Protein AF-A0A3M2ATP6-F1 (afdb_monomer_lite)

Structure (mmCIF, N/CA/C/O backbone):
data_AF-A0A3M2ATP6-F1
#
_entry.id   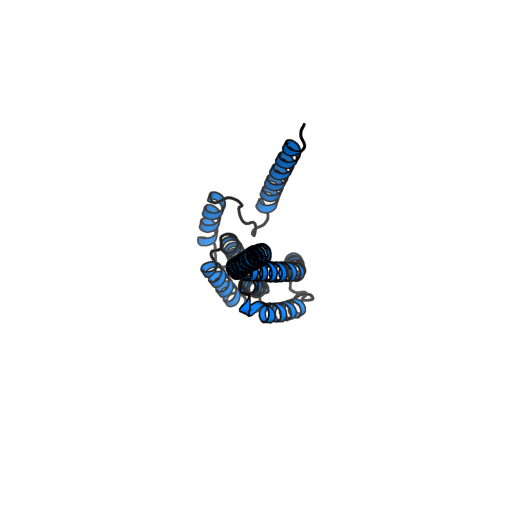AF-A0A3M2ATP6-F1
#
loop_
_atom_site.group_PDB
_atom_site.id
_atom_site.type_symbol
_atom_site.label_atom_id
_atom_site.label_alt_id
_atom_site.label_comp_id
_atom_site.label_asym_id
_atom_site.label_entity_id
_atom_site.label_seq_id
_atom_site.pdbx_PDB_ins_code
_atom_site.Cartn_x
_atom_site.Cartn_y
_atom_site.Cartn_z
_atom_site.occupancy
_atom_site.B_iso_or_equiv
_atom_site.auth_seq_id
_atom_site.auth_comp_id
_atom_site.auth_asym_id
_atom_site.auth_atom_id
_atom_site.pdbx_PDB_model_num
ATOM 1 N N . MET A 1 1 ? -4.705 42.174 0.629 1.00 55.44 1 MET A N 1
ATOM 2 C CA . MET A 1 1 ? -4.852 40.794 0.106 1.00 55.44 1 MET A CA 1
ATOM 3 C C . MET A 1 1 ? -5.174 39.850 1.264 1.00 55.44 1 MET A C 1
ATOM 5 O O . MET A 1 1 ? -4.377 39.787 2.204 1.00 55.44 1 MET A O 1
ATOM 9 N N . SER A 1 2 ? -6.348 39.205 1.253 1.00 71.56 2 SER A N 1
ATOM 10 C CA . SER A 1 2 ? -6.828 38.398 2.391 1.00 71.56 2 SER A CA 1
ATOM 11 C C . SER A 1 2 ? -5.991 37.125 2.589 1.00 71.56 2 SER A C 1
ATOM 13 O O . SER A 1 2 ? -5.293 36.680 1.674 1.00 71.56 2 SER A O 1
ATOM 15 N N . ALA A 1 3 ? -6.038 36.548 3.791 1.00 65.69 3 ALA A N 1
ATOM 16 C CA . ALA A 1 3 ? -5.338 35.303 4.115 1.00 65.69 3 ALA A CA 1
ATOM 17 C C . ALA A 1 3 ? -5.791 34.123 3.230 1.00 65.69 3 ALA A C 1
ATOM 19 O O . ALA A 1 3 ? -4.964 33.311 2.825 1.00 65.69 3 ALA A O 1
ATOM 20 N N . ALA A 1 4 ? -7.071 34.088 2.841 1.00 54.56 4 ALA A N 1
ATOM 21 C CA . ALA A 1 4 ? -7.621 33.052 1.966 1.00 54.56 4 ALA A CA 1
ATOM 22 C C . ALA A 1 4 ? -7.001 33.079 0.558 1.00 54.56 4 ALA A C 1
ATOM 24 O O . ALA A 1 4 ? -6.658 32.035 0.013 1.00 54.56 4 ALA A O 1
ATOM 25 N N . VAL A 1 5 ? -6.765 34.270 -0.005 1.00 66.31 5 VAL A N 1
ATOM 26 C CA . VAL A 1 5 ? -6.143 34.416 -1.335 1.00 66.31 5 VAL A CA 1
ATOM 27 C C . VAL A 1 5 ? -4.693 33.919 -1.331 1.00 66.31 5 VAL A C 1
ATOM 29 O O . VAL A 1 5 ? -4.248 33.297 -2.291 1.00 66.31 5 VAL A O 1
ATOM 32 N N . ARG A 1 6 ? -3.958 34.138 -0.232 1.00 56.94 6 ARG A N 1
ATOM 33 C CA . ARG A 1 6 ? -2.591 33.615 -0.075 1.00 56.94 6 ARG A CA 1
ATOM 34 C C . ARG A 1 6 ? -2.573 32.098 0.080 1.00 56.94 6 ARG A C 1
ATOM 36 O O . ARG A 1 6 ? -1.744 31.456 -0.549 1.00 56.94 6 ARG A O 1
ATOM 43 N N . ALA A 1 7 ? -3.491 31.532 0.863 1.00 60.50 7 ALA A N 1
ATOM 44 C CA . ALA A 1 7 ? -3.588 30.085 1.046 1.00 60.50 7 ALA A CA 1
ATOM 45 C C . ALA A 1 7 ? -3.901 29.358 -0.272 1.00 60.50 7 ALA A C 1
ATOM 47 O O . ALA A 1 7 ? -3.256 28.363 -0.582 1.00 60.50 7 ALA A O 1
ATOM 48 N N . VAL A 1 8 ? -4.820 29.895 -1.082 1.00 58.00 8 VAL A N 1
ATOM 49 C CA . VAL A 1 8 ? -5.149 29.340 -2.405 1.00 58.00 8 VAL A CA 1
ATOM 50 C C . VAL A 1 8 ? -3.961 29.443 -3.361 1.00 58.00 8 VAL A C 1
ATOM 52 O O . VAL A 1 8 ? -3.627 28.463 -4.014 1.00 58.00 8 VAL A O 1
ATOM 55 N N . ALA A 1 9 ? -3.272 30.586 -3.412 1.00 57.66 9 ALA A N 1
ATOM 56 C CA . ALA A 1 9 ? -2.093 30.739 -4.265 1.00 57.66 9 ALA A CA 1
ATOM 57 C C . ALA A 1 9 ? -0.951 29.791 -3.861 1.00 57.66 9 ALA A C 1
ATOM 59 O O . ALA A 1 9 ? -0.316 29.196 -4.726 1.00 57.66 9 ALA A O 1
ATOM 60 N N . VAL A 1 10 ? -0.719 29.608 -2.556 1.00 63.69 10 VAL A N 1
ATOM 61 C CA . VAL A 1 10 ? 0.271 28.653 -2.038 1.00 63.69 10 VAL A CA 1
ATOM 62 C C . VAL A 1 10 ? -0.140 27.218 -2.357 1.00 63.69 10 VAL A C 1
ATOM 64 O O . VAL A 1 10 ? 0.693 26.461 -2.835 1.00 63.69 10 VAL A O 1
ATOM 67 N N . ALA A 1 11 ? -1.409 26.845 -2.178 1.00 55.34 11 ALA A N 1
ATOM 68 C CA . ALA A 1 11 ? -1.901 25.516 -2.534 1.00 55.34 11 ALA A CA 1
ATOM 69 C C . ALA A 1 11 ? -1.756 25.233 -4.039 1.00 55.34 11 ALA A C 1
ATOM 71 O O . ALA A 1 11 ? -1.254 24.178 -4.411 1.00 55.34 11 ALA A O 1
ATOM 72 N N . SER A 1 12 ? -2.102 26.190 -4.904 1.00 48.16 12 SER A N 1
ATOM 73 C CA . SER A 1 12 ? -1.934 26.060 -6.356 1.00 48.16 12 SER A CA 1
ATOM 74 C C . SER A 1 12 ? -0.464 25.985 -6.775 1.00 48.16 12 SER A C 1
ATOM 76 O O . SER A 1 12 ? -0.123 25.211 -7.664 1.00 48.16 12 SER A O 1
ATOM 78 N N . LEU A 1 13 ? 0.423 26.744 -6.123 1.00 48.41 13 LEU A N 1
ATOM 79 C CA . LEU A 1 13 ? 1.869 26.669 -6.353 1.00 48.41 13 LEU A CA 1
ATOM 80 C C . LEU A 1 13 ? 2.470 25.353 -5.851 1.00 48.41 13 LEU A C 1
ATOM 82 O O . LEU A 1 13 ? 3.349 24.813 -6.510 1.00 48.41 13 LEU A O 1
ATOM 86 N N . LEU A 1 14 ? 1.988 24.816 -4.728 1.00 52.28 14 LEU A N 1
ATOM 87 C CA . LEU A 1 14 ? 2.391 23.505 -4.218 1.00 52.28 14 LEU A CA 1
ATOM 88 C C . LEU A 1 14 ? 1.895 22.378 -5.128 1.00 52.28 14 LEU A C 1
ATOM 90 O O . LEU A 1 14 ? 2.654 21.456 -5.398 1.00 52.28 14 LEU A O 1
ATOM 94 N N . MET A 1 15 ? 0.673 22.482 -5.657 1.00 48.72 15 MET A N 1
ATOM 95 C CA . MET A 1 15 ? 0.140 21.542 -6.648 1.00 48.72 15 MET A CA 1
ATOM 96 C C . MET A 1 15 ? 0.939 21.598 -7.954 1.00 48.72 15 MET A C 1
ATOM 98 O O . MET A 1 15 ? 1.308 20.559 -8.483 1.00 48.72 15 MET A O 1
ATOM 102 N N . PHE A 1 16 ? 1.285 22.795 -8.439 1.00 47.41 16 PHE A N 1
ATOM 103 C CA . PHE A 1 16 ? 2.112 22.973 -9.637 1.00 47.41 16 PHE A CA 1
ATOM 104 C C . PHE A 1 16 ? 3.565 22.514 -9.432 1.00 47.41 16 PHE A C 1
ATOM 106 O O . PHE A 1 16 ? 4.172 21.932 -10.328 1.00 47.41 16 PHE A O 1
ATOM 113 N N . ALA A 1 17 ? 4.140 22.756 -8.253 1.00 45.25 17 ALA A N 1
ATOM 114 C CA . ALA A 1 17 ? 5.473 22.273 -7.907 1.00 45.25 17 ALA A CA 1
ATOM 115 C C . ALA A 1 17 ? 5.493 20.745 -7.767 1.00 45.25 17 ALA A C 1
ATOM 117 O O . ALA A 1 17 ? 6.430 20.116 -8.249 1.00 45.25 17 ALA A O 1
ATOM 118 N N . ALA A 1 18 ? 4.455 20.147 -7.173 1.00 51.59 18 ALA A N 1
ATOM 119 C CA . ALA A 1 18 ? 4.284 18.698 -7.090 1.00 51.59 18 ALA A CA 1
ATOM 120 C C . ALA A 1 18 ? 4.089 18.062 -8.476 1.00 51.59 18 ALA A C 1
ATOM 122 O O . ALA A 1 18 ? 4.684 17.027 -8.750 1.00 51.59 18 ALA A O 1
ATOM 123 N N . ASP A 1 19 ? 3.341 18.713 -9.369 1.00 44.69 19 ASP A N 1
ATOM 124 C CA . ASP A 1 19 ? 3.150 18.297 -10.764 1.00 44.69 19 ASP A CA 1
ATOM 125 C C . ASP A 1 19 ? 4.468 18.340 -11.564 1.00 44.69 19 ASP A C 1
ATOM 127 O O . ASP A 1 19 ? 4.849 17.379 -12.232 1.00 44.69 19 ASP A O 1
ATOM 131 N N . ARG A 1 20 ? 5.254 19.416 -11.410 1.00 40.75 20 ARG A N 1
ATOM 132 C CA . ARG A 1 20 ? 6.570 19.567 -12.059 1.00 40.75 20 ARG A CA 1
ATOM 133 C C . ARG A 1 20 ? 7.649 18.640 -11.494 1.00 40.75 20 ARG A C 1
ATOM 135 O O . ARG A 1 20 ? 8.509 18.208 -12.256 1.00 40.75 20 ARG A O 1
ATOM 142 N N . LEU A 1 21 ? 7.625 18.354 -10.191 1.00 45.41 21 LEU A N 1
ATOM 143 C CA . LEU A 1 21 ? 8.520 17.380 -9.551 1.00 45.41 21 LEU A CA 1
ATOM 144 C C . LEU A 1 21 ? 8.114 15.938 -9.890 1.00 45.41 21 LEU A C 1
ATOM 146 O O . LEU A 1 21 ? 8.984 15.097 -10.090 1.00 45.41 21 LEU A O 1
ATOM 150 N N . GLY A 1 22 ? 6.813 15.668 -10.025 1.00 43.62 22 GLY A N 1
ATOM 151 C CA . GLY A 1 22 ? 6.279 14.368 -10.424 1.00 43.62 22 GLY A CA 1
ATOM 152 C C . GLY A 1 22 ? 6.561 14.011 -11.885 1.00 43.62 22 GLY A C 1
ATOM 153 O O . GLY A 1 22 ? 6.796 12.850 -12.191 1.00 43.62 22 GLY A O 1
ATOM 154 N N . ALA A 1 23 ? 6.651 14.995 -12.784 1.00 46.25 23 ALA A N 1
ATOM 155 C CA . ALA A 1 23 ? 6.957 14.765 -14.201 1.00 46.25 23 ALA A CA 1
ATOM 156 C C . ALA A 1 23 ? 8.331 14.103 -14.471 1.00 46.25 23 ALA A C 1
ATOM 158 O O . ALA A 1 23 ? 8.568 13.632 -15.582 1.00 46.25 23 ALA A O 1
ATOM 159 N N . GLN A 1 24 ? 9.236 14.068 -13.484 1.00 48.09 24 GLN A N 1
ATOM 160 C CA . GLN A 1 24 ? 10.532 13.374 -13.569 1.00 48.09 24 GLN A CA 1
ATOM 161 C C . GLN A 1 24 ? 10.614 12.124 -12.680 1.00 48.09 24 GLN A C 1
ATOM 163 O O . GLN A 1 24 ? 11.599 11.390 -12.760 1.00 48.09 24 GLN A O 1
ATOM 168 N N . ASP A 1 25 ? 9.598 11.867 -11.854 1.00 59.00 25 ASP A N 1
ATOM 169 C CA . ASP A 1 25 ? 9.513 10.672 -11.023 1.00 59.00 25 ASP A CA 1
ATOM 170 C C . ASP A 1 25 ? 8.701 9.597 -11.770 1.00 59.00 25 ASP A C 1
ATOM 172 O O . ASP A 1 25 ? 7.494 9.766 -11.968 1.00 59.00 25 ASP A O 1
ATOM 176 N N . PRO A 1 26 ? 9.310 8.467 -12.185 1.00 59.38 26 PRO A N 1
ATOM 177 C CA . PRO A 1 26 ? 8.585 7.387 -12.859 1.00 59.38 26 PRO A CA 1
ATOM 178 C C . PRO A 1 26 ? 7.442 6.798 -12.009 1.00 59.38 26 PRO A C 1
ATOM 180 O O . PRO A 1 26 ? 6.586 6.085 -12.546 1.00 59.38 26 PRO A O 1
ATOM 183 N N . TRP A 1 27 ? 7.417 7.097 -10.707 1.00 65.19 27 TRP A N 1
ATOM 184 C CA . TRP A 1 27 ? 6.431 6.655 -9.726 1.00 65.19 27 TRP A CA 1
ATOM 185 C C . TRP A 1 27 ? 5.389 7.717 -9.352 1.00 65.19 27 TRP A C 1
ATOM 187 O O . TRP A 1 27 ? 4.524 7.438 -8.516 1.00 65.19 27 TRP A O 1
ATOM 197 N N . ALA A 1 28 ? 5.433 8.908 -9.957 1.00 69.38 28 ALA A N 1
ATOM 198 C CA . ALA A 1 28 ? 4.427 9.930 -9.714 1.00 69.38 28 ALA A CA 1
ATOM 199 C C . ALA A 1 28 ? 3.037 9.444 -10.137 1.00 69.38 28 ALA A C 1
ATOM 201 O O . ALA A 1 28 ? 2.823 8.968 -11.256 1.00 69.38 28 ALA A O 1
ATOM 202 N N . VAL A 1 29 ? 2.078 9.589 -9.225 1.00 75.06 29 VAL A N 1
ATOM 203 C CA . VAL A 1 29 ? 0.672 9.297 -9.492 1.00 75.06 29 VAL A CA 1
ATOM 204 C C . VAL A 1 29 ? -0.024 10.606 -9.868 1.00 75.06 29 VAL A C 1
ATOM 206 O O . VAL A 1 29 ? 0.038 11.555 -9.081 1.00 75.06 29 VAL A O 1
ATOM 209 N N . PRO A 1 30 ? -0.684 10.684 -11.039 1.00 77.75 30 PRO A N 1
ATOM 210 C CA . PRO A 1 30 ? -1.460 11.859 -11.415 1.00 77.75 30 PRO A CA 1
ATOM 211 C C . PRO A 1 30 ? -2.535 12.187 -10.374 1.00 77.75 30 PRO A C 1
ATOM 213 O O . PRO A 1 30 ? -3.141 11.297 -9.782 1.00 77.75 30 PRO A O 1
ATOM 216 N N . VAL A 1 31 ? -2.790 13.478 -10.161 1.00 73.25 31 VAL A N 1
ATOM 217 C CA . VAL A 1 31 ? -3.784 13.943 -9.176 1.00 73.25 31 VAL A CA 1
ATOM 218 C C . VAL A 1 31 ? -5.209 14.004 -9.735 1.00 73.25 31 VAL A C 1
ATOM 220 O O . VAL A 1 31 ? -6.162 14.089 -8.963 1.00 73.25 31 VAL A O 1
ATOM 223 N N . ASP A 1 32 ? -5.369 13.958 -11.061 1.00 77.88 32 ASP A N 1
ATOM 224 C CA . ASP A 1 32 ? -6.664 14.024 -11.738 1.00 77.88 32 ASP A CA 1
ATOM 225 C C . ASP A 1 32 ? -7.033 12.714 -12.463 1.00 77.88 32 ASP A C 1
ATOM 227 O O . ASP A 1 32 ? -6.186 11.889 -12.812 1.00 77.88 32 ASP A O 1
ATOM 231 N N . ALA A 1 33 ? -8.338 12.514 -12.685 1.00 73.62 33 ALA A N 1
ATOM 232 C CA . ALA A 1 33 ? -8.874 11.279 -13.256 1.00 73.62 33 ALA A CA 1
ATOM 233 C C . ALA A 1 33 ? -8.442 11.034 -14.713 1.00 73.62 33 ALA A C 1
ATOM 235 O O . ALA A 1 33 ? -8.272 9.881 -15.111 1.00 73.62 33 ALA A O 1
ATOM 236 N N . ALA A 1 34 ? -8.262 12.092 -15.511 1.00 78.75 34 ALA A N 1
ATOM 237 C CA . ALA A 1 34 ? -7.863 11.965 -16.910 1.00 78.75 34 ALA A CA 1
ATOM 238 C C . ALA A 1 34 ? -6.394 11.525 -17.017 1.00 78.75 34 ALA A C 1
ATOM 240 O O . ALA A 1 34 ? -6.080 10.599 -17.764 1.00 78.75 34 ALA A O 1
ATOM 241 N N . GLY A 1 35 ? -5.523 12.123 -16.205 1.00 81.12 35 GLY A N 1
ATOM 242 C CA . GLY A 1 35 ? -4.128 11.747 -16.034 1.00 81.12 35 GLY A CA 1
ATOM 243 C C . GLY A 1 35 ? -3.987 10.320 -15.519 1.00 81.12 35 GLY A C 1
ATOM 244 O O . GLY A 1 35 ? -3.206 9.553 -16.076 1.00 81.12 35 GLY A O 1
ATOM 245 N N . CYS A 1 36 ? -4.789 9.911 -14.530 1.00 81.88 36 CYS A N 1
ATOM 246 C CA . CYS A 1 36 ? -4.800 8.526 -14.049 1.00 81.88 36 CYS A CA 1
ATOM 247 C C . CYS A 1 36 ? -5.163 7.526 -15.156 1.00 81.88 36 CYS A C 1
ATOM 249 O O . CYS A 1 36 ? -4.495 6.503 -15.299 1.00 81.88 36 CYS A O 1
ATOM 251 N N . LEU A 1 37 ? -6.187 7.818 -15.966 1.00 85.25 37 LEU A N 1
ATOM 252 C CA . LEU A 1 37 ? -6.592 6.957 -17.083 1.00 85.25 37 LEU A CA 1
ATOM 253 C C . LEU A 1 37 ? -5.525 6.886 -18.181 1.00 85.25 37 LEU A C 1
ATOM 255 O O . LEU A 1 37 ? -5.230 5.793 -18.670 1.00 85.25 37 LEU A O 1
ATOM 259 N N . ALA A 1 38 ? -4.928 8.024 -18.545 1.00 86.69 38 ALA A N 1
ATOM 260 C CA . ALA A 1 38 ? -3.840 8.079 -19.516 1.00 86.69 38 ALA A CA 1
ATOM 261 C C . ALA A 1 38 ? -2.630 7.271 -19.029 1.00 86.69 38 ALA A C 1
ATOM 263 O O . ALA A 1 38 ? -2.149 6.383 -19.734 1.00 86.69 38 ALA A O 1
ATOM 264 N N . ARG A 1 39 ? -2.214 7.485 -17.775 1.00 86.81 39 ARG A N 1
ATOM 265 C CA . ARG A 1 39 ? -1.090 6.772 -17.166 1.00 86.81 39 ARG A CA 1
ATOM 266 C C . ARG A 1 39 ? -1.349 5.273 -17.044 1.00 86.81 39 ARG A C 1
ATOM 268 O O . ARG A 1 39 ? -0.454 4.470 -17.292 1.00 86.81 39 ARG A O 1
ATOM 275 N N . HIS A 1 40 ? -2.575 4.879 -16.707 1.00 89.69 40 HIS A N 1
ATOM 276 C CA . HIS A 1 40 ? -2.970 3.473 -16.687 1.00 89.69 40 HIS A CA 1
ATOM 277 C C . HIS A 1 40 ? -2.866 2.838 -18.083 1.00 89.69 40 HIS A C 1
ATOM 279 O O . HIS A 1 40 ? -2.356 1.726 -18.215 1.00 89.69 40 HIS A O 1
ATOM 285 N N . ALA A 1 41 ? -3.313 3.535 -19.135 1.00 90.00 41 ALA A N 1
ATOM 286 C CA . ALA A 1 41 ? -3.209 3.044 -20.508 1.00 90.00 41 ALA A CA 1
ATOM 287 C C . ALA A 1 41 ? -1.746 2.879 -20.960 1.00 90.00 41 ALA A C 1
ATOM 289 O O . ALA A 1 41 ? -1.407 1.844 -21.535 1.00 90.00 41 ALA A O 1
ATOM 290 N N . GLU A 1 42 ? -0.880 3.846 -20.643 1.00 90.38 42 GLU A N 1
ATOM 291 C CA . GLU A 1 42 ? 0.565 3.763 -20.894 1.00 90.38 42 GLU A CA 1
ATOM 292 C C . GLU A 1 42 ? 1.190 2.546 -20.205 1.00 90.38 42 GLU A C 1
ATOM 294 O O . GLU A 1 42 ? 1.835 1.717 -20.847 1.00 90.38 42 GLU A O 1
ATOM 299 N N . LEU A 1 43 ? 0.962 2.404 -18.897 1.00 89.62 43 LEU A N 1
ATOM 300 C CA . LEU A 1 43 ? 1.554 1.339 -18.090 1.00 89.62 43 LEU A CA 1
ATOM 301 C C . LEU A 1 43 ? 1.029 -0.053 -18.451 1.00 89.62 43 LEU A C 1
ATOM 303 O O . LEU A 1 43 ? 1.734 -1.042 -18.264 1.00 89.62 43 LEU A O 1
ATOM 307 N N . ARG A 1 44 ? -0.195 -0.150 -18.977 1.00 88.69 44 ARG A N 1
ATOM 308 C CA . ARG A 1 44 ? -0.752 -1.411 -19.477 1.00 88.69 44 ARG A CA 1
ATOM 309 C C . ARG A 1 44 ? -0.067 -1.884 -20.761 1.00 88.69 44 ARG A C 1
ATOM 311 O O . ARG A 1 44 ? 0.001 -3.087 -20.992 1.00 88.69 44 ARG A O 1
ATOM 318 N N . ALA A 1 45 ? 0.393 -0.957 -21.599 1.00 89.19 45 ALA A N 1
ATOM 319 C CA . ALA A 1 45 ? 1.136 -1.271 -22.818 1.00 89.19 45 ALA A CA 1
ATOM 320 C C . ALA A 1 45 ? 2.641 -1.470 -22.564 1.00 89.19 45 ALA A C 1
ATOM 322 O O . ALA A 1 45 ? 3.340 -2.017 -23.418 1.00 89.19 45 ALA A O 1
ATOM 323 N N . ALA A 1 46 ? 3.140 -1.018 -21.411 1.00 89.19 46 ALA A N 1
ATOM 324 C CA . ALA A 1 46 ? 4.541 -1.118 -21.040 1.00 89.19 46 ALA A CA 1
ATOM 325 C C . ALA A 1 46 ? 4.955 -2.564 -20.677 1.00 89.19 46 ALA A C 1
ATOM 327 O O . ALA A 1 46 ? 4.123 -3.356 -20.223 1.00 89.19 46 ALA A O 1
ATOM 328 N N . PRO A 1 47 ? 6.242 -2.925 -20.842 1.00 91.56 47 PRO A N 1
ATOM 329 C CA . PRO A 1 47 ? 6.772 -4.214 -20.398 1.00 91.56 47 PRO A CA 1
ATOM 330 C C . PRO A 1 47 ? 6.589 -4.443 -18.893 1.00 91.56 47 PRO A C 1
ATOM 332 O O . PRO A 1 47 ? 6.703 -3.510 -18.097 1.00 91.56 47 PRO A O 1
ATOM 335 N N . GLU A 1 48 ? 6.387 -5.698 -18.486 1.00 91.50 48 GLU A N 1
ATOM 336 C CA . GLU A 1 48 ? 6.289 -6.090 -17.071 1.00 91.50 48 GLU A CA 1
ATOM 337 C C . GLU A 1 48 ? 7.671 -6.211 -16.401 1.00 91.50 48 GLU A C 1
ATOM 339 O O . GLU A 1 48 ? 8.062 -7.278 -15.935 1.00 91.50 48 GLU A O 1
ATOM 344 N N . ASP A 1 49 ? 8.421 -5.109 -16.362 1.00 92.06 49 ASP A N 1
ATOM 345 C CA . 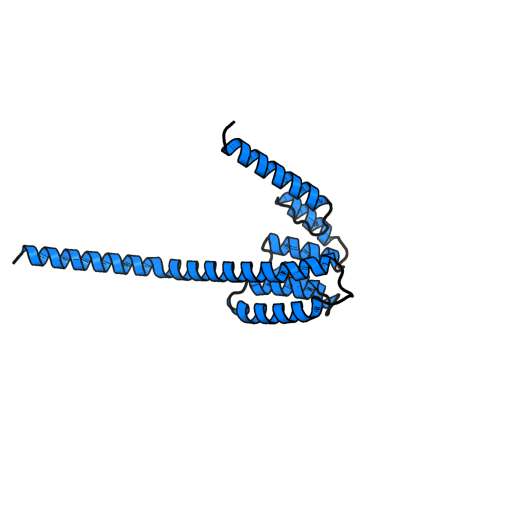ASP A 1 49 ? 9.625 -4.975 -15.536 1.00 92.06 49 ASP A CA 1
ATOM 346 C C . ASP A 1 49 ? 9.301 -4.426 -14.132 1.00 92.06 49 ASP A C 1
ATOM 348 O O . ASP A 1 49 ? 8.184 -3.975 -13.855 1.00 92.06 49 ASP A O 1
ATOM 352 N N . GLU A 1 50 ? 10.278 -4.472 -13.221 1.00 88.31 50 GLU A N 1
ATOM 353 C CA . GLU A 1 50 ? 10.086 -4.049 -11.828 1.00 88.31 50 GLU A CA 1
ATOM 354 C C . GLU A 1 50 ? 9.612 -2.593 -11.699 1.00 88.31 50 GLU A C 1
ATOM 356 O O . GLU A 1 50 ? 8.782 -2.292 -10.838 1.00 88.31 50 GLU A O 1
ATOM 361 N N . ASN A 1 51 ? 10.079 -1.694 -12.570 1.00 87.25 51 ASN A N 1
ATOM 362 C CA . ASN A 1 51 ? 9.744 -0.273 -12.502 1.00 87.25 51 ASN A CA 1
ATOM 363 C C . ASN A 1 51 ? 8.308 -0.012 -12.953 1.00 87.25 51 ASN A C 1
ATOM 365 O O . ASN A 1 51 ? 7.565 0.698 -12.270 1.00 87.25 51 ASN A O 1
ATOM 369 N N . ASN A 1 52 ? 7.894 -0.607 -14.070 1.00 91.25 52 ASN A N 1
ATOM 370 C CA . ASN A 1 52 ? 6.537 -0.446 -14.585 1.00 91.25 52 ASN A CA 1
ATOM 371 C C . ASN A 1 52 ? 5.515 -1.122 -13.670 1.00 91.25 52 ASN A C 1
ATOM 373 O O . ASN A 1 52 ? 4.453 -0.556 -13.411 1.00 91.25 52 ASN A O 1
ATOM 377 N N . LEU A 1 53 ? 5.842 -2.293 -13.114 1.00 92.88 53 LEU A N 1
ATOM 378 C CA . LEU A 1 53 ? 4.993 -2.950 -12.120 1.00 92.88 53 LEU A CA 1
ATOM 379 C C . LEU A 1 53 ? 4.892 -2.133 -10.823 1.00 92.88 53 LEU A C 1
ATOM 381 O O . LEU A 1 53 ? 3.812 -2.051 -10.236 1.00 92.88 53 LEU A O 1
ATOM 385 N N . ALA A 1 54 ? 5.974 -1.479 -10.390 1.00 90.00 54 ALA A N 1
ATOM 386 C CA . ALA A 1 54 ? 5.937 -0.569 -9.250 1.00 90.00 54 ALA A CA 1
ATOM 387 C C . ALA A 1 54 ? 5.057 0.662 -9.508 1.00 90.00 54 ALA A C 1
ATOM 389 O O . ALA A 1 54 ? 4.245 1.024 -8.655 1.00 90.00 54 ALA A O 1
ATOM 390 N N . ALA A 1 55 ? 5.169 1.275 -10.687 1.00 88.44 55 ALA A N 1
ATOM 391 C CA . ALA A 1 55 ? 4.327 2.401 -11.081 1.00 88.44 55 ALA A CA 1
ATOM 392 C C . ALA A 1 55 ? 2.841 2.002 -11.175 1.00 88.44 55 ALA A C 1
ATOM 394 O O . ALA A 1 55 ? 1.979 2.724 -10.670 1.00 88.44 55 ALA A O 1
ATOM 395 N N . ARG A 1 56 ? 2.536 0.822 -11.741 1.00 92.81 56 ARG A N 1
ATOM 396 C CA . ARG A 1 56 ? 1.175 0.252 -11.778 1.00 92.81 56 ARG A CA 1
ATOM 397 C C . ARG A 1 56 ? 0.612 0.052 -10.381 1.00 92.81 56 ARG A C 1
ATOM 399 O O . ARG A 1 56 ? -0.496 0.509 -10.108 1.00 92.81 56 ARG A O 1
ATOM 406 N N . PHE A 1 57 ? 1.401 -0.547 -9.488 1.00 92.88 57 PHE A N 1
ATOM 407 C CA . PHE A 1 57 ? 1.002 -0.738 -8.099 1.00 92.88 57 PHE A CA 1
ATOM 408 C C . PHE A 1 57 ? 0.622 0.591 -7.439 1.00 92.88 57 PHE A C 1
ATOM 410 O O . PHE A 1 57 ? -0.434 0.679 -6.818 1.00 92.88 57 PHE A O 1
ATOM 417 N N . LEU A 1 58 ? 1.464 1.623 -7.563 1.00 88.44 58 LEU A N 1
ATOM 418 C CA . LEU A 1 58 ? 1.217 2.919 -6.928 1.00 88.44 58 LEU A CA 1
ATOM 419 C C . LEU A 1 58 ? -0.046 3.590 -7.473 1.00 88.44 58 LEU A C 1
ATOM 421 O O . LEU A 1 58 ? -0.829 4.120 -6.686 1.00 88.44 58 LEU A O 1
ATOM 425 N N . LEU A 1 59 ? -0.276 3.503 -8.786 1.00 87.94 59 LEU A N 1
ATOM 426 C CA . LEU A 1 59 ? -1.490 4.004 -9.423 1.00 87.94 59 LEU A CA 1
ATOM 427 C C . LEU A 1 59 ? -2.739 3.263 -8.920 1.00 87.94 59 LEU A C 1
ATOM 429 O O . LEU A 1 59 ? -3.680 3.896 -8.445 1.00 87.94 59 LEU A O 1
ATOM 433 N N . HIS A 1 60 ? -2.742 1.927 -8.948 1.00 90.81 60 HIS A N 1
ATOM 434 C CA . HIS A 1 60 ? -3.874 1.128 -8.468 1.00 90.81 60 HIS A CA 1
ATOM 435 C C . HIS A 1 60 ? -4.141 1.331 -6.975 1.00 90.81 60 HIS A C 1
ATOM 437 O O . HIS A 1 60 ? -5.294 1.453 -6.565 1.00 90.81 60 HIS A O 1
ATOM 443 N N . PHE A 1 61 ? -3.087 1.415 -6.161 1.00 86.62 61 PHE A N 1
ATOM 444 C CA . PHE A 1 61 ? -3.200 1.673 -4.730 1.00 86.62 61 PHE A CA 1
ATOM 445 C C . PHE A 1 61 ? -3.827 3.046 -4.458 1.00 86.62 61 PHE A C 1
ATOM 447 O O . PHE A 1 61 ? -4.772 3.135 -3.676 1.00 86.62 61 PHE A O 1
ATOM 454 N N . ALA A 1 62 ? -3.362 4.098 -5.138 1.00 82.06 62 ALA A N 1
ATOM 455 C CA . ALA A 1 62 ? -3.906 5.447 -4.993 1.00 82.06 62 ALA A CA 1
ATOM 456 C C . ALA A 1 62 ? -5.369 5.553 -5.456 1.00 82.06 62 ALA A C 1
ATOM 458 O O . ALA A 1 62 ? -6.160 6.266 -4.841 1.00 82.06 62 ALA A O 1
ATOM 459 N N . CYS A 1 63 ? -5.754 4.810 -6.496 1.00 81.00 63 CYS A N 1
ATOM 460 C CA . CYS A 1 63 ? -7.135 4.752 -6.976 1.00 81.00 63 CYS A CA 1
ATOM 461 C C . CYS A 1 63 ? -8.043 3.807 -6.163 1.00 81.00 63 CYS A C 1
ATOM 463 O O . CYS A 1 63 ? -9.225 3.687 -6.479 1.00 81.00 63 CYS A O 1
ATOM 465 N N . GLY A 1 64 ? -7.522 3.108 -5.147 1.00 82.12 64 GLY A N 1
ATOM 466 C CA . GLY A 1 64 ? -8.289 2.135 -4.360 1.00 82.12 64 GLY A CA 1
ATOM 467 C C . GLY A 1 64 ? -8.613 0.824 -5.095 1.00 82.12 64 GLY A C 1
ATOM 468 O O . GLY A 1 64 ? -9.415 0.028 -4.605 1.00 82.12 64 GLY A O 1
ATOM 469 N N . ALA A 1 65 ? -7.977 0.561 -6.239 1.00 87.50 65 ALA A N 1
ATOM 470 C CA . ALA A 1 65 ? -8.084 -0.679 -7.011 1.00 87.50 65 ALA A CA 1
ATOM 471 C C . ALA A 1 65 ? -7.241 -1.795 -6.355 1.00 87.50 65 ALA A C 1
ATOM 473 O O . ALA A 1 65 ? -6.173 -2.193 -6.826 1.00 87.50 65 ALA A O 1
ATOM 474 N N . LEU A 1 66 ? -7.675 -2.252 -5.173 1.00 91.88 66 LEU A N 1
ATOM 475 C CA . LEU A 1 66 ? -6.862 -3.111 -4.301 1.00 91.88 66 LEU A CA 1
ATOM 476 C C . LEU A 1 66 ? -6.636 -4.526 -4.855 1.00 91.88 66 LEU A C 1
ATOM 478 O O . LEU A 1 66 ? -5.653 -5.169 -4.481 1.00 91.88 66 LEU A O 1
ATOM 482 N N . ALA A 1 67 ? -7.529 -5.041 -5.704 1.00 94.12 67 ALA A N 1
ATOM 483 C CA . ALA A 1 67 ? -7.367 -6.364 -6.308 1.00 94.12 67 ALA A CA 1
ATOM 484 C C . ALA A 1 67 ? -6.243 -6.349 -7.355 1.00 94.12 67 ALA A C 1
ATOM 486 O O . ALA A 1 67 ? -5.374 -7.222 -7.364 1.00 94.12 67 ALA A O 1
ATOM 487 N N . GLU A 1 68 ? -6.217 -5.303 -8.171 1.00 94.69 68 GLU A N 1
ATOM 488 C CA . GLU A 1 68 ? -5.208 -5.020 -9.180 1.00 94.69 68 GLU A CA 1
ATOM 489 C C . GLU A 1 68 ? -3.859 -4.741 -8.515 1.00 94.69 68 GLU A C 1
ATOM 491 O O . GLU A 1 68 ? -2.865 -5.381 -8.856 1.00 94.69 68 GLU A O 1
ATOM 496 N N . ALA A 1 69 ? -3.836 -3.912 -7.465 1.00 94.31 69 ALA A N 1
ATOM 497 C CA . ALA A 1 69 ? -2.628 -3.665 -6.681 1.00 94.31 69 ALA A CA 1
ATOM 498 C C . ALA A 1 69 ? -2.055 -4.963 -6.072 1.00 94.31 69 ALA A C 1
ATOM 500 O O . ALA A 1 69 ? -0.842 -5.175 -6.071 1.00 94.31 69 ALA A O 1
ATOM 501 N N . ARG A 1 70 ? -2.908 -5.882 -5.587 1.00 96.56 70 ARG A N 1
ATOM 502 C CA . ARG A 1 70 ? -2.468 -7.215 -5.122 1.00 96.56 70 ARG A CA 1
ATOM 503 C C . ARG A 1 70 ? -1.876 -8.050 -6.259 1.00 96.56 70 ARG A C 1
ATOM 505 O O . ARG A 1 70 ? -0.883 -8.744 -6.038 1.00 96.56 70 ARG A O 1
ATOM 512 N N . SER A 1 71 ? -2.467 -7.987 -7.451 1.00 96.88 71 SER A N 1
ATOM 513 C CA . SER A 1 71 ? -1.949 -8.671 -8.639 1.00 96.88 71 SER A CA 1
ATOM 514 C C . SER A 1 71 ? -0.570 -8.143 -9.042 1.00 96.88 71 SER A C 1
ATOM 516 O O . SER A 1 71 ? 0.327 -8.942 -9.313 1.00 96.88 71 SER A O 1
ATOM 518 N N . ASP A 1 72 ? -0.359 -6.825 -9.001 1.00 96.38 72 ASP A N 1
ATOM 519 C CA . ASP A 1 72 ? 0.941 -6.215 -9.307 1.00 96.38 72 ASP A CA 1
ATOM 520 C C . ASP A 1 72 ? 2.015 -6.631 -8.288 1.00 96.38 72 ASP A C 1
ATOM 522 O O . ASP A 1 72 ? 3.130 -6.984 -8.670 1.00 96.38 72 ASP A O 1
ATOM 526 N N . VAL A 1 73 ? 1.680 -6.697 -6.992 1.00 96.56 73 VAL A N 1
ATOM 527 C CA . VAL A 1 73 ? 2.598 -7.230 -5.965 1.00 96.56 73 VAL A CA 1
ATOM 528 C C . VAL A 1 73 ? 2.946 -8.695 -6.225 1.00 96.56 73 VAL A C 1
ATOM 530 O O . VAL A 1 73 ? 4.101 -9.092 -6.058 1.00 96.56 73 VAL A O 1
ATOM 533 N N . ALA A 1 74 ? 1.979 -9.511 -6.646 1.00 97.00 74 ALA A N 1
ATOM 534 C CA . ALA A 1 74 ? 2.243 -10.901 -7.005 1.00 97.00 74 ALA A CA 1
ATOM 535 C C . ALA A 1 74 ? 3.159 -11.010 -8.236 1.00 97.00 74 ALA A C 1
ATOM 537 O O . ALA A 1 74 ? 4.040 -11.867 -8.252 1.00 97.00 74 ALA A O 1
ATOM 538 N N . ALA A 1 75 ? 2.989 -10.141 -9.237 1.00 96.69 75 ALA A N 1
ATOM 539 C CA . ALA A 1 75 ? 3.872 -10.074 -10.399 1.00 96.69 75 ALA A CA 1
ATOM 540 C C . ALA A 1 75 ? 5.299 -9.664 -10.004 1.00 96.69 75 ALA A C 1
ATOM 542 O O . ALA A 1 75 ? 6.243 -10.368 -10.356 1.00 96.69 75 ALA A O 1
ATOM 543 N N . LEU A 1 76 ? 5.450 -8.625 -9.175 1.00 95.25 76 LEU A N 1
ATOM 544 C CA . LEU A 1 76 ? 6.747 -8.204 -8.632 1.00 95.25 76 LEU A CA 1
ATOM 545 C C . LEU A 1 76 ? 7.450 -9.337 -7.879 1.00 95.25 76 LEU A C 1
ATOM 547 O O . LEU A 1 76 ? 8.629 -9.583 -8.103 1.00 95.25 76 LEU A O 1
ATOM 551 N N . ARG A 1 77 ? 6.728 -10.076 -7.028 1.00 94.62 77 ARG A N 1
ATOM 552 C CA . ARG A 1 77 ? 7.297 -11.214 -6.285 1.00 94.62 77 ARG A CA 1
ATOM 553 C C . ARG A 1 77 ? 7.645 -12.413 -7.168 1.00 94.62 77 ARG A C 1
ATOM 555 O O . ARG A 1 77 ? 8.463 -13.227 -6.760 1.00 94.62 77 ARG A O 1
ATOM 562 N N . ARG A 1 78 ? 7.030 -12.560 -8.345 1.00 96.25 78 ARG A N 1
ATOM 563 C CA . ARG A 1 78 ? 7.446 -13.576 -9.327 1.00 96.25 78 ARG A CA 1
ATOM 564 C C . ARG A 1 78 ? 8.703 -13.147 -10.074 1.00 96.25 78 ARG A C 1
ATOM 566 O O . ARG A 1 78 ? 9.562 -13.987 -10.311 1.00 96.25 78 ARG A O 1
ATOM 573 N N . LEU A 1 79 ? 8.790 -11.866 -10.432 1.00 95.00 79 LEU A N 1
ATOM 574 C CA . LEU A 1 79 ? 9.917 -11.300 -11.170 1.00 95.00 79 LEU A CA 1
ATOM 575 C C . LEU A 1 79 ? 11.186 -11.236 -10.307 1.00 95.00 79 LEU A C 1
ATOM 577 O O . LEU A 1 79 ? 12.241 -11.694 -10.732 1.00 95.00 79 LEU A O 1
ATOM 581 N N . ALA A 1 80 ? 11.057 -10.740 -9.076 1.00 90.38 80 ALA A N 1
ATOM 582 C CA . ALA A 1 80 ? 12.133 -10.632 -8.098 1.00 90.38 80 ALA A CA 1
ATOM 583 C C . ALA A 1 80 ? 11.644 -11.115 -6.716 1.00 90.38 80 ALA A C 1
ATOM 585 O O . ALA A 1 80 ? 11.208 -10.309 -5.888 1.00 90.38 80 ALA A O 1
ATOM 586 N N . PRO A 1 81 ? 11.707 -12.432 -6.428 1.00 89.50 81 PRO A N 1
ATOM 587 C CA . PRO A 1 81 ? 11.206 -13.006 -5.170 1.00 89.50 81 PRO A CA 1
ATOM 588 C C . PRO A 1 81 ? 11.837 -12.408 -3.909 1.00 89.50 81 PRO A C 1
ATOM 590 O O . PRO A 1 81 ? 11.168 -12.202 -2.893 1.00 89.50 81 PRO A O 1
ATOM 593 N N . GLU A 1 82 ? 13.123 -12.080 -4.001 1.00 84.31 82 GLU A N 1
ATOM 594 C CA . GLU A 1 82 ? 13.900 -11.468 -2.923 1.00 84.31 82 GLU A CA 1
ATOM 595 C C . GLU A 1 82 ? 14.007 -9.939 -3.069 1.00 84.31 82 GLU A C 1
ATOM 597 O O . GLU A 1 82 ? 14.719 -9.300 -2.300 1.00 84.31 82 GLU A O 1
ATOM 602 N N . GLY A 1 83 ? 13.304 -9.347 -4.041 1.00 85.19 83 GLY A N 1
ATOM 603 C CA . GLY A 1 83 ? 13.358 -7.919 -4.340 1.00 85.19 83 GLY A CA 1
ATOM 604 C C . GLY A 1 83 ? 12.594 -7.067 -3.315 1.00 85.19 83 GLY A C 1
ATOM 605 O O . GLY A 1 83 ? 11.496 -7.441 -2.880 1.00 85.19 83 GLY A O 1
ATOM 606 N N . PRO A 1 84 ? 13.111 -5.886 -2.933 1.00 84.88 84 PRO A N 1
ATOM 607 C CA . PRO A 1 84 ? 12.523 -5.077 -1.869 1.00 84.88 84 PRO A CA 1
ATOM 608 C C . PRO A 1 84 ? 11.148 -4.491 -2.233 1.00 84.88 84 PRO A C 1
ATOM 610 O O . PRO A 1 84 ? 10.314 -4.283 -1.346 1.00 84.88 84 PRO A O 1
ATOM 613 N N . LEU A 1 85 ? 10.868 -4.255 -3.520 1.00 87.44 85 LEU A N 1
ATOM 614 C CA . LEU A 1 85 ? 9.619 -3.640 -3.986 1.00 87.44 85 LEU A CA 1
ATOM 615 C C . LEU A 1 85 ? 8.387 -4.505 -3.691 1.00 87.44 85 LEU A C 1
ATOM 617 O O . LEU A 1 85 ? 7.437 -4.031 -3.062 1.00 87.44 85 LEU A O 1
ATOM 621 N N . GLY A 1 86 ? 8.414 -5.786 -4.069 1.00 90.62 86 GLY A N 1
ATOM 622 C CA . GLY A 1 86 ? 7.302 -6.714 -3.829 1.00 90.62 86 GLY A CA 1
ATOM 623 C C . GLY A 1 86 ? 7.038 -6.975 -2.340 1.00 90.62 86 GLY A C 1
ATOM 624 O O . GLY A 1 86 ? 5.901 -7.229 -1.926 1.00 90.62 86 GLY A O 1
ATOM 625 N N . TRP A 1 87 ? 8.071 -6.883 -1.500 1.00 89.38 87 TRP A N 1
ATOM 626 C CA . TRP A 1 87 ? 7.919 -6.937 -0.046 1.00 89.38 87 TRP A CA 1
ATOM 627 C C . TRP A 1 87 ? 7.273 -5.664 0.497 1.00 89.38 87 TRP A C 1
ATOM 629 O O . TRP A 1 87 ? 6.235 -5.738 1.157 1.00 89.38 87 TRP A O 1
ATOM 639 N N . ARG A 1 88 ? 7.833 -4.497 0.161 1.00 88.44 88 ARG A N 1
ATOM 640 C CA . ARG A 1 88 ? 7.359 -3.186 0.619 1.00 88.44 88 ARG A CA 1
ATOM 641 C C . ARG A 1 88 ? 5.901 -2.927 0.249 1.00 88.44 88 ARG A C 1
ATOM 643 O O . ARG A 1 88 ? 5.116 -2.498 1.089 1.00 88.44 88 ARG A O 1
ATOM 650 N N . PHE A 1 89 ? 5.522 -3.191 -0.995 1.00 91.06 89 PHE A N 1
ATOM 651 C CA . PHE A 1 89 ? 4.154 -2.970 -1.463 1.00 91.06 89 PHE A CA 1
ATOM 652 C C . PHE A 1 89 ? 3.161 -3.979 -0.884 1.00 91.06 89 PHE A C 1
ATOM 654 O O . PHE A 1 89 ? 2.031 -3.611 -0.565 1.00 91.06 89 PHE A O 1
ATOM 661 N N . GLY A 1 90 ? 3.600 -5.217 -0.635 1.00 92.75 90 GLY A N 1
ATOM 662 C CA . GLY A 1 90 ? 2.815 -6.179 0.139 1.00 92.75 90 GLY A CA 1
ATOM 663 C C . GLY A 1 90 ? 2.516 -5.678 1.554 1.00 92.75 90 GLY A C 1
ATOM 664 O O . GLY A 1 90 ? 1.362 -5.694 1.969 1.00 92.75 90 GLY A O 1
ATOM 665 N N . LEU A 1 91 ? 3.524 -5.139 2.252 1.00 89.75 91 LEU A N 1
ATOM 666 C CA . LEU A 1 91 ? 3.344 -4.547 3.583 1.00 89.75 91 LEU A CA 1
ATOM 667 C C . LEU A 1 91 ? 2.353 -3.377 3.570 1.00 89.75 91 LEU A C 1
ATOM 669 O O . LEU A 1 91 ? 1.539 -3.273 4.484 1.00 89.75 91 LEU A O 1
ATOM 673 N N . ARG A 1 92 ? 2.378 -2.528 2.531 1.00 87.62 92 ARG A N 1
ATOM 674 C CA . ARG A 1 92 ? 1.390 -1.447 2.371 1.00 87.62 92 ARG A CA 1
ATOM 675 C C . ARG A 1 92 ? -0.037 -1.980 2.250 1.00 87.62 92 ARG A C 1
ATOM 677 O O . ARG A 1 92 ? -0.934 -1.453 2.894 1.00 87.62 92 ARG A O 1
ATOM 684 N N . LEU A 1 93 ? -0.248 -3.033 1.462 1.00 90.44 93 LEU A N 1
ATOM 685 C CA . LEU A 1 93 ? -1.569 -3.651 1.309 1.00 90.44 93 LEU A CA 1
ATOM 686 C C . LEU A 1 93 ? -2.043 -4.356 2.583 1.00 90.44 93 LEU A C 1
ATOM 688 O O . LEU A 1 93 ? -3.224 -4.287 2.913 1.00 90.44 93 LEU A O 1
ATOM 692 N N . ASP A 1 94 ? -1.146 -5.038 3.294 1.00 90.25 94 ASP A N 1
ATOM 693 C CA . ASP A 1 94 ? -1.481 -5.715 4.549 1.00 90.25 94 ASP A CA 1
ATOM 694 C C . ASP A 1 94 ? -1.694 -4.730 5.711 1.00 90.25 94 ASP A C 1
ATOM 696 O O . ASP A 1 94 ? -2.362 -5.077 6.684 1.00 90.25 94 ASP A O 1
ATOM 700 N N . ALA A 1 95 ? -1.173 -3.502 5.622 1.00 84.00 95 ALA A N 1
ATOM 701 C CA . ALA A 1 95 ? -1.444 -2.437 6.590 1.00 84.00 95 ALA A CA 1
ATOM 702 C C . ALA A 1 95 ? -2.884 -1.902 6.504 1.00 84.00 95 ALA A C 1
ATOM 704 O O . ALA A 1 95 ? -3.375 -1.351 7.480 1.00 84.00 95 ALA A O 1
ATOM 705 N N . LEU A 1 96 ? -3.584 -2.115 5.381 1.00 82.88 96 LEU A N 1
ATOM 706 C CA . LEU A 1 96 ? -4.995 -1.732 5.231 1.00 82.88 96 LEU A CA 1
ATOM 707 C C . LEU A 1 96 ? -5.964 -2.674 5.968 1.00 82.88 96 LEU A C 1
ATOM 709 O O . LEU A 1 96 ? -7.149 -2.365 6.071 1.00 82.88 96 LEU A O 1
ATOM 713 N N . ASP A 1 97 ? -5.498 -3.837 6.436 1.00 84.81 97 ASP A N 1
ATOM 714 C CA . ASP A 1 97 ? -6.315 -4.827 7.141 1.00 84.81 97 ASP A CA 1
ATOM 715 C C . ASP A 1 97 ? -6.016 -4.802 8.654 1.00 84.81 97 ASP A C 1
ATOM 717 O O . ASP A 1 97 ? -4.992 -5.345 9.092 1.00 84.81 97 ASP A O 1
ATOM 721 N N . PRO A 1 98 ? -6.933 -4.265 9.487 1.00 78.38 98 PRO A N 1
ATOM 722 C CA . PRO A 1 98 ? -6.765 -4.209 10.938 1.00 78.38 98 PRO A CA 1
ATOM 723 C C . PRO A 1 98 ? -6.488 -5.558 11.596 1.00 78.38 98 PRO A C 1
ATOM 725 O O . PRO A 1 98 ? -5.788 -5.622 12.607 1.00 78.38 98 PRO A O 1
ATOM 728 N N . SER A 1 99 ? -7.000 -6.652 11.024 1.00 84.69 99 SER A N 1
ATOM 729 C CA . SER A 1 99 ? -6.770 -7.995 11.563 1.00 84.69 99 SER A CA 1
ATOM 730 C C . SER A 1 99 ? -5.313 -8.448 11.413 1.00 84.69 99 SER A C 1
ATOM 732 O O . SER A 1 99 ? -4.851 -9.323 12.149 1.00 84.69 99 SER A O 1
ATOM 734 N N . ARG A 1 100 ? -4.561 -7.824 10.497 1.00 85.19 100 ARG A N 1
ATOM 735 C CA . ARG A 1 100 ? -3.174 -8.167 10.172 1.00 85.19 100 ARG A CA 1
ATOM 736 C C . ARG A 1 100 ? -2.150 -7.235 10.792 1.00 85.19 100 ARG A C 1
ATOM 738 O O . ARG A 1 100 ? -0.987 -7.618 10.832 1.00 85.19 100 ARG A O 1
ATOM 745 N N . HIS A 1 101 ? -2.540 -6.090 11.353 1.00 86.12 101 HIS A N 1
ATOM 746 C CA . HIS A 1 101 ? -1.620 -5.058 11.862 1.00 86.12 101 HIS A CA 1
ATOM 747 C C . HIS A 1 101 ? -0.433 -5.597 12.675 1.00 86.12 101 HIS A C 1
ATOM 749 O O . HIS A 1 101 ? 0.717 -5.238 12.418 1.00 86.12 101 HIS A O 1
ATOM 755 N N . ARG A 1 102 ? -0.677 -6.503 13.634 1.00 84.31 102 ARG A N 1
ATOM 756 C CA . ARG A 1 102 ? 0.395 -7.098 14.454 1.00 84.31 102 ARG A CA 1
ATOM 757 C C . ARG A 1 102 ? 1.393 -7.894 13.609 1.00 84.31 102 ARG A C 1
ATOM 759 O O . ARG A 1 102 ? 2.598 -7.811 13.835 1.00 84.31 102 ARG A O 1
ATOM 766 N N . ARG A 1 103 ? 0.887 -8.666 12.647 1.00 88.88 103 ARG A N 1
ATOM 767 C CA . ARG A 1 103 ? 1.695 -9.451 11.712 1.00 88.88 103 ARG A CA 1
ATOM 768 C C . ARG A 1 103 ? 2.444 -8.535 10.744 1.00 88.88 103 ARG A C 1
ATOM 770 O O . ARG A 1 103 ? 3.647 -8.714 10.589 1.00 88.88 103 ARG A O 1
ATOM 777 N N . THR A 1 104 ? 1.767 -7.538 10.177 1.00 87.38 104 THR A N 1
ATOM 778 C CA . THR A 1 104 ? 2.350 -6.541 9.269 1.00 87.38 104 THR A CA 1
ATOM 779 C C . THR A 1 104 ? 3.504 -5.796 9.938 1.00 87.38 104 THR A C 1
ATOM 781 O O . THR A 1 104 ? 4.567 -5.661 9.343 1.00 87.38 104 THR A O 1
ATOM 784 N N . ARG A 1 105 ? 3.354 -5.396 11.211 1.00 86.12 105 ARG A N 1
ATOM 785 C CA . ARG A 1 105 ? 4.429 -4.758 11.992 1.00 86.12 105 ARG A CA 1
ATOM 786 C C . ARG A 1 105 ? 5.652 -5.671 12.135 1.00 86.12 105 ARG A C 1
ATOM 788 O O . ARG A 1 105 ? 6.765 -5.253 11.836 1.00 86.12 105 ARG A O 1
ATOM 795 N N . ALA A 1 106 ? 5.450 -6.933 12.515 1.00 87.88 106 ALA A N 1
ATOM 796 C CA . ALA A 1 106 ? 6.548 -7.893 12.645 1.00 87.88 106 ALA A CA 1
ATOM 797 C C . ALA A 1 106 ? 7.230 -8.207 11.296 1.00 87.88 106 ALA A C 1
ATOM 799 O O . ALA A 1 106 ? 8.449 -8.361 11.225 1.00 87.88 106 ALA A O 1
ATOM 800 N N . GLU A 1 107 ? 6.461 -8.307 10.210 1.00 89.12 107 GLU A N 1
ATOM 801 C CA . GLU A 1 107 ? 6.997 -8.500 8.858 1.00 89.12 107 GLU A CA 1
ATOM 802 C C . GLU A 1 107 ? 7.784 -7.282 8.372 1.00 89.12 107 GLU A C 1
ATOM 804 O O . GLU A 1 107 ? 8.868 -7.451 7.814 1.00 89.12 107 GLU A O 1
ATOM 809 N N . ALA A 1 108 ? 7.308 -6.073 8.662 1.00 86.44 108 ALA A N 1
ATOM 810 C CA . ALA A 1 108 ? 8.022 -4.844 8.363 1.00 86.44 108 ALA A CA 1
ATOM 811 C C . ALA A 1 108 ? 9.344 -4.734 9.124 1.00 86.44 108 ALA A C 1
ATOM 813 O O . ALA A 1 108 ? 10.358 -4.383 8.533 1.00 86.44 108 ALA A O 1
ATOM 814 N N . GLU A 1 109 ? 9.381 -5.087 10.409 1.00 86.94 109 GLU A N 1
ATOM 815 C CA . GLU A 1 109 ? 10.637 -5.109 11.165 1.00 86.94 109 GLU A CA 1
ATOM 816 C C . GLU A 1 109 ? 11.654 -6.086 10.567 1.00 86.94 109 GLU A C 1
ATOM 818 O O . GLU A 1 109 ? 12.836 -5.755 10.468 1.00 86.94 109 GLU A O 1
ATOM 823 N N . ARG A 1 110 ? 11.211 -7.276 10.137 1.00 87.75 110 ARG A N 1
ATOM 824 C CA . ARG A 1 110 ? 12.081 -8.244 9.448 1.00 87.75 110 ARG A CA 1
ATOM 825 C C . ARG A 1 110 ? 12.592 -7.699 8.120 1.00 87.75 110 AR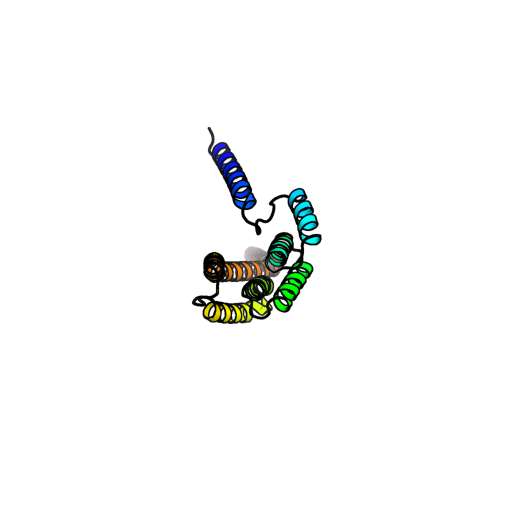G A C 1
ATOM 827 O O . ARG A 1 110 ? 13.780 -7.823 7.840 1.00 87.75 110 ARG A O 1
ATOM 834 N N . PHE A 1 111 ? 11.717 -7.073 7.338 1.00 87.31 111 PHE A N 1
ATOM 835 C CA . PHE A 1 111 ? 12.080 -6.407 6.091 1.00 87.31 111 PHE A CA 1
ATOM 836 C C . PHE A 1 111 ? 13.130 -5.312 6.322 1.00 87.31 111 PHE A C 1
ATOM 838 O O . PHE A 1 111 ? 14.171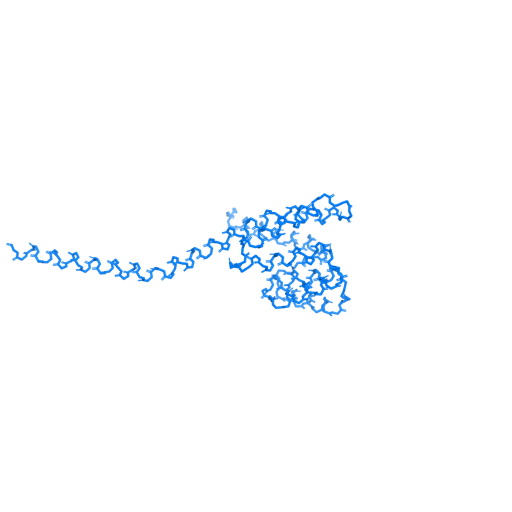 -5.316 5.673 1.00 87.31 111 PHE A O 1
ATOM 845 N N . LEU A 1 112 ? 12.911 -4.427 7.299 1.00 83.88 112 LEU A N 1
ATOM 846 C CA . LEU A 1 112 ? 13.850 -3.354 7.624 1.00 83.88 112 LEU A CA 1
ATOM 847 C C . LEU A 1 112 ? 15.210 -3.910 8.052 1.00 83.88 112 LEU A C 1
ATOM 849 O O . LEU A 1 112 ? 16.220 -3.448 7.549 1.00 83.88 112 LEU A O 1
ATOM 853 N N . ARG A 1 113 ? 15.267 -4.928 8.920 1.00 85.31 113 ARG A N 1
ATOM 854 C CA . ARG A 1 113 ? 16.554 -5.541 9.312 1.00 85.31 113 ARG A CA 1
ATOM 855 C C . ARG A 1 113 ? 17.293 -6.166 8.133 1.00 85.31 113 ARG A C 1
ATOM 857 O O . ARG A 1 113 ? 18.515 -6.181 8.129 1.00 85.31 113 ARG A O 1
ATOM 864 N N . ARG A 1 114 ? 16.553 -6.705 7.164 1.00 84.19 114 ARG A N 1
ATOM 865 C CA . ARG A 1 114 ? 17.123 -7.358 5.987 1.00 84.19 114 ARG A CA 1
ATOM 866 C C . ARG A 1 114 ? 17.702 -6.360 4.984 1.00 84.19 114 ARG A C 1
ATOM 868 O O . ARG A 1 114 ? 18.761 -6.632 4.441 1.00 84.19 114 ARG A O 1
ATOM 875 N N . PHE A 1 115 ? 17.017 -5.242 4.744 1.00 78.94 115 PHE A N 1
ATOM 876 C CA . PHE A 1 115 ? 17.353 -4.315 3.655 1.00 78.94 115 PHE A CA 1
ATOM 877 C C . PHE A 1 115 ? 17.900 -2.952 4.113 1.00 78.94 115 PHE A C 1
ATOM 879 O O . PHE A 1 115 ? 18.305 -2.163 3.265 1.00 78.94 115 PHE A O 1
ATOM 886 N N . ALA A 1 116 ? 17.918 -2.642 5.417 1.00 74.44 116 ALA A N 1
ATOM 887 C CA . ALA A 1 116 ? 18.420 -1.353 5.914 1.00 74.44 116 ALA A CA 1
ATOM 888 C C . ALA A 1 116 ? 19.907 -1.134 5.605 1.00 74.44 116 ALA A C 1
ATOM 890 O O . ALA A 1 116 ? 20.282 -0.033 5.207 1.00 74.44 116 ALA A O 1
ATOM 891 N N . ASP A 1 117 ? 20.715 -2.186 5.739 1.00 73.56 117 ASP A N 1
ATOM 892 C CA . ASP A 1 117 ? 22.172 -2.130 5.575 1.00 73.56 117 ASP A CA 1
ATOM 893 C C . ASP A 1 117 ? 22.656 -2.913 4.344 1.00 73.56 117 ASP A C 1
ATOM 895 O O . ASP A 1 117 ? 23.848 -3.179 4.199 1.00 73.56 117 ASP A O 1
ATOM 899 N N . ASP A 1 118 ? 21.743 -3.306 3.450 1.00 76.12 118 ASP A N 1
ATOM 900 C CA . ASP A 1 118 ? 22.103 -4.067 2.257 1.00 76.12 118 ASP A CA 1
ATOM 901 C C . ASP A 1 118 ? 22.819 -3.149 1.239 1.00 76.12 118 ASP A C 1
ATOM 903 O O . ASP A 1 118 ? 22.222 -2.183 0.737 1.00 76.12 118 ASP A O 1
ATOM 907 N N . PRO A 1 119 ? 24.104 -3.411 0.915 1.00 71.69 119 PRO A N 1
ATOM 908 C CA . PRO A 1 119 ? 24.869 -2.571 -0.002 1.00 71.69 119 PRO A CA 1
ATOM 909 C C . PRO A 1 119 ? 24.388 -2.680 -1.455 1.00 71.69 119 PRO A C 1
ATOM 911 O O . PRO A 1 119 ? 24.719 -1.813 -2.263 1.00 71.69 119 PRO A O 1
ATOM 914 N N . THR A 1 120 ? 23.615 -3.718 -1.790 1.00 72.38 120 THR A N 1
ATOM 915 C CA . THR A 1 120 ? 23.070 -3.944 -3.137 1.00 72.38 120 THR A CA 1
ATOM 916 C C . THR A 1 120 ? 21.833 -3.095 -3.433 1.00 72.38 120 THR A C 1
ATOM 918 O O . THR A 1 120 ? 21.465 -2.930 -4.594 1.00 72.38 120 THR A O 1
ATOM 921 N N . VAL A 1 121 ? 21.226 -2.499 -2.404 1.00 71.00 121 VAL A N 1
ATOM 922 C CA . VAL A 1 121 ? 20.051 -1.632 -2.532 1.00 71.00 121 VAL A CA 1
ATOM 923 C C . VAL A 1 121 ? 20.479 -0.236 -2.986 1.00 71.00 121 VAL A C 1
ATOM 925 O O . VAL A 1 121 ? 21.458 0.328 -2.487 1.00 71.00 121 VAL A O 1
ATOM 928 N N . SER A 1 122 ? 19.751 0.365 -3.926 1.00 71.00 122 SER A N 1
ATOM 929 C CA . SER A 1 122 ? 20.078 1.713 -4.404 1.00 71.00 122 SER A CA 1
ATOM 930 C C . SER A 1 122 ? 19.883 2.779 -3.303 1.00 71.00 122 SER A C 1
ATOM 932 O O . SER A 1 122 ? 19.094 2.586 -2.374 1.00 71.00 122 SER A O 1
ATOM 934 N N . PRO A 1 123 ? 20.552 3.949 -3.372 1.00 70.31 123 PRO A N 1
ATOM 935 C CA . PRO A 1 123 ? 20.324 5.040 -2.417 1.00 70.31 123 PRO A CA 1
ATOM 936 C C . PRO A 1 123 ? 18.852 5.479 -2.321 1.00 70.31 123 PRO A C 1
ATOM 938 O O . PRO A 1 123 ? 18.365 5.740 -1.222 1.00 70.31 123 PRO A O 1
ATOM 941 N N . ALA A 1 124 ? 18.140 5.510 -3.454 1.00 67.44 124 ALA A N 1
ATOM 942 C CA . ALA A 1 124 ? 16.721 5.857 -3.514 1.00 67.44 124 ALA A CA 1
ATOM 943 C C . ALA A 1 124 ? 15.852 4.811 -2.798 1.00 67.44 124 ALA A C 1
ATOM 945 O O . ALA A 1 124 ? 14.973 5.158 -2.010 1.00 67.44 124 ALA A O 1
ATOM 946 N N . GLU A 1 125 ? 16.134 3.524 -3.000 1.00 67.75 125 GLU A N 1
ATOM 947 C CA . GLU A 1 125 ? 15.436 2.451 -2.296 1.00 67.75 125 GLU A CA 1
ATOM 948 C C . GLU A 1 125 ? 15.765 2.433 -0.805 1.00 67.75 125 GLU A C 1
ATOM 950 O O . GLU A 1 125 ? 14.848 2.268 -0.008 1.00 67.75 125 GLU A O 1
ATOM 955 N N . ARG A 1 126 ? 17.014 2.692 -0.393 1.00 70.44 126 ARG A N 1
ATOM 956 C CA . ARG A 1 126 ? 17.363 2.844 1.032 1.00 70.44 126 ARG A CA 1
ATOM 957 C C . ARG A 1 126 ? 16.574 3.975 1.688 1.00 70.44 126 ARG A C 1
ATOM 959 O O . ARG A 1 126 ? 16.048 3.793 2.783 1.00 70.44 126 ARG A O 1
ATOM 966 N N . GLN A 1 127 ? 16.428 5.116 1.014 1.00 70.62 127 GLN A N 1
ATOM 967 C CA . GLN A 1 127 ? 15.600 6.221 1.506 1.00 70.62 127 GLN A CA 1
ATOM 968 C C . GLN A 1 127 ? 14.118 5.828 1.588 1.00 70.62 127 GLN A C 1
ATOM 970 O O . GLN A 1 127 ? 13.429 6.160 2.552 1.00 70.62 127 GLN A O 1
ATOM 975 N N . ALA A 1 128 ? 13.632 5.058 0.617 1.00 68.75 128 ALA A N 1
ATOM 976 C CA . ALA A 1 128 ? 12.257 4.582 0.596 1.00 68.75 128 ALA A CA 1
ATOM 977 C C . ALA A 1 128 ? 11.974 3.468 1.631 1.00 68.75 128 ALA A C 1
ATOM 979 O O . ALA A 1 128 ? 10.849 3.359 2.121 1.00 68.75 128 ALA A O 1
ATOM 980 N N . VAL A 1 129 ? 12.982 2.661 1.982 1.00 70.06 129 VAL A N 1
ATOM 981 C CA . VAL A 1 129 ? 12.983 1.691 3.092 1.00 70.06 129 VAL A CA 1
ATOM 982 C C . VAL A 1 129 ? 13.013 2.427 4.431 1.00 70.06 129 VAL A C 1
ATOM 984 O O . VAL A 1 129 ? 12.257 2.074 5.332 1.00 70.06 129 VAL A O 1
ATOM 987 N N . ALA A 1 130 ? 13.810 3.491 4.557 1.00 69.06 130 ALA A N 1
ATOM 988 C CA . ALA A 1 130 ? 13.834 4.329 5.753 1.00 69.06 130 ALA A CA 1
ATOM 989 C C . ALA A 1 130 ? 12.468 4.998 5.998 1.00 69.06 130 ALA A C 1
ATOM 991 O O . ALA A 1 130 ? 11.910 4.870 7.087 1.00 69.06 130 ALA A O 1
ATOM 992 N N . GLY A 1 131 ? 11.872 5.601 4.962 1.00 72.12 131 GLY A N 1
ATOM 993 C CA . GLY A 1 131 ? 10.541 6.216 5.043 1.00 72.12 131 GLY A CA 1
ATOM 994 C C . GLY A 1 131 ? 9.391 5.224 5.261 1.00 72.12 131 GLY A C 1
ATOM 995 O O . GLY A 1 131 ? 8.309 5.620 5.690 1.00 72.12 131 GLY A O 1
ATOM 996 N N . LEU A 1 132 ? 9.603 3.924 5.011 1.00 76.62 132 LEU A N 1
ATOM 997 C CA . LEU A 1 132 ? 8.600 2.888 5.275 1.00 76.62 132 LEU A CA 1
ATOM 998 C C . LEU A 1 132 ? 8.318 2.734 6.773 1.00 76.62 132 LEU A C 1
ATOM 1000 O O . LEU A 1 132 ? 7.176 2.465 7.135 1.00 76.62 132 LEU A O 1
ATOM 1004 N N . ARG A 1 133 ? 9.332 2.899 7.635 1.00 73.00 133 ARG A N 1
ATOM 1005 C CA . ARG A 1 133 ? 9.162 2.795 9.093 1.00 73.00 133 ARG A CA 1
ATOM 1006 C C . ARG A 1 133 ? 8.178 3.847 9.599 1.00 73.00 133 ARG A C 1
ATOM 1008 O O . ARG A 1 133 ? 7.220 3.498 10.285 1.00 73.00 133 ARG A O 1
ATOM 1015 N N . ASP A 1 134 ? 8.407 5.097 9.216 1.00 76.44 134 ASP A N 1
ATOM 1016 C CA . ASP A 1 134 ? 7.601 6.233 9.662 1.00 76.44 134 ASP A CA 1
ATOM 1017 C C . ASP A 1 134 ? 6.196 6.175 9.056 1.00 76.44 134 ASP A C 1
ATOM 1019 O O . ASP A 1 134 ? 5.207 6.347 9.767 1.00 76.44 134 ASP A O 1
ATOM 1023 N N . TRP A 1 135 ? 6.093 5.830 7.766 1.00 78.44 135 TRP A N 1
ATOM 1024 C CA . TRP A 1 135 ? 4.799 5.640 7.112 1.00 78.44 135 TRP A CA 1
ATOM 1025 C C . TRP A 1 135 ? 3.983 4.518 7.767 1.00 78.44 135 TRP A C 1
ATOM 1027 O O . TRP A 1 135 ? 2.814 4.724 8.061 1.00 78.44 135 TRP A O 1
ATOM 1037 N N . LEU A 1 136 ? 4.578 3.352 8.053 1.00 76.69 136 LEU A N 1
ATOM 1038 C CA . LEU A 1 136 ? 3.861 2.244 8.700 1.00 76.69 136 LEU A CA 1
ATOM 1039 C C . LEU A 1 136 ? 3.397 2.597 10.112 1.00 76.69 136 LEU A C 1
ATOM 1041 O O . LEU A 1 136 ? 2.322 2.164 10.517 1.00 76.69 136 LEU A O 1
ATOM 1045 N N . ALA A 1 137 ? 4.196 3.345 10.875 1.00 76.06 137 ALA A N 1
ATOM 1046 C CA . ALA A 1 137 ? 3.779 3.812 12.191 1.00 76.06 137 ALA A CA 1
ATOM 1047 C C . ALA A 1 137 ? 2.541 4.716 12.079 1.00 76.06 137 ALA A C 1
ATOM 1049 O O . ALA A 1 137 ? 1.538 4.447 12.741 1.00 76.06 137 ALA A O 1
ATOM 1050 N N . ALA A 1 138 ? 2.590 5.707 11.183 1.00 77.69 138 ALA A N 1
ATOM 1051 C CA . ALA A 1 138 ? 1.490 6.636 10.944 1.00 77.69 138 ALA A CA 1
ATOM 1052 C C . ALA A 1 138 ? 0.232 5.940 10.393 1.00 77.69 138 ALA A C 1
ATOM 1054 O O . ALA A 1 138 ? -0.873 6.218 10.850 1.00 77.69 138 ALA A O 1
ATOM 1055 N N . GLU A 1 139 ? 0.384 5.009 9.450 1.00 77.56 139 GLU A N 1
ATOM 1056 C CA . GLU A 1 139 ? -0.738 4.296 8.832 1.00 77.56 139 GLU A CA 1
ATOM 1057 C C . GLU A 1 139 ? -1.437 3.371 9.837 1.00 77.56 139 GLU A C 1
ATOM 1059 O O . GLU A 1 139 ? -2.664 3.348 9.919 1.00 77.56 139 GLU A O 1
ATOM 1064 N N . LEU A 1 140 ? -0.670 2.647 10.661 1.00 75.00 140 LEU A N 1
ATOM 1065 C CA . LEU A 1 140 ? -1.234 1.791 11.708 1.00 75.00 140 LEU A CA 1
ATOM 1066 C C . LEU A 1 140 ? -1.947 2.619 12.785 1.00 75.00 140 LEU A C 1
ATOM 1068 O O . LEU A 1 140 ? -3.030 2.233 13.223 1.00 75.00 140 LEU A O 1
ATOM 1072 N N . GLU A 1 141 ? -1.377 3.760 13.185 1.00 79.06 141 GLU A N 1
ATOM 1073 C CA . GLU A 1 141 ? -2.017 4.695 14.117 1.00 79.06 141 GLU A CA 1
ATOM 1074 C C . GLU A 1 141 ? -3.317 5.263 13.530 1.00 79.06 141 GLU A C 1
ATOM 1076 O O . GLU A 1 141 ? -4.357 5.263 14.196 1.00 79.06 141 GLU A O 1
ATOM 1081 N N . HIS A 1 142 ? -3.293 5.675 12.259 1.00 72.94 142 HIS A N 1
ATOM 1082 C CA . HIS A 1 142 ? -4.471 6.162 11.550 1.00 72.94 142 HIS A CA 1
ATOM 1083 C C . HIS A 1 142 ? -5.565 5.090 11.474 1.00 72.94 142 HIS A C 1
ATOM 1085 O O . HIS A 1 142 ? -6.715 5.344 11.838 1.00 72.94 142 HIS A O 1
ATOM 1091 N N . ALA A 1 143 ? -5.219 3.869 11.071 1.00 71.75 143 ALA A N 1
ATOM 1092 C CA . ALA A 1 143 ? -6.164 2.765 10.962 1.00 71.75 143 ALA A CA 1
ATOM 1093 C C . ALA A 1 143 ? -6.740 2.349 12.333 1.00 71.75 143 ALA A C 1
ATOM 1095 O O . ALA A 1 143 ? -7.939 2.073 12.448 1.00 71.75 143 ALA A O 1
ATOM 1096 N N . GLU A 1 144 ? -5.938 2.366 13.403 1.00 74.38 144 GLU A N 1
ATOM 1097 C CA . GLU A 1 144 ? -6.419 2.166 14.776 1.00 74.38 144 GLU A CA 1
ATOM 1098 C C . GLU A 1 144 ? -7.375 3.285 15.221 1.00 74.38 144 GLU A C 1
ATOM 1100 O O . GLU A 1 144 ? -8.415 3.000 15.830 1.00 74.38 144 GLU A O 1
ATOM 1105 N N . ALA A 1 145 ? -7.077 4.540 14.873 1.00 71.94 145 ALA A N 1
ATOM 1106 C CA . ALA A 1 145 ? -7.933 5.689 15.152 1.00 71.94 145 ALA A CA 1
ATOM 1107 C C . ALA A 1 145 ? -9.270 5.607 14.398 1.00 71.94 145 ALA A C 1
ATOM 1109 O O . ALA A 1 145 ? -10.325 5.812 15.008 1.00 71.94 145 ALA A O 1
ATOM 1110 N N . VAL A 1 146 ? -9.260 5.226 13.116 1.00 69.19 146 VAL A N 1
ATOM 1111 C CA . VAL A 1 146 ? -10.469 4.980 12.311 1.00 69.19 146 VAL A CA 1
ATOM 1112 C C . VAL A 1 146 ? -11.287 3.834 12.906 1.00 69.19 146 VAL A C 1
ATOM 1114 O O . VAL A 1 146 ? -12.500 3.964 13.088 1.00 69.19 146 VAL A O 1
ATOM 1117 N N . ALA A 1 147 ? -10.645 2.733 13.303 1.00 71.12 147 ALA A N 1
ATOM 1118 C CA . ALA A 1 147 ? -11.329 1.623 13.958 1.00 71.12 147 ALA A CA 1
ATOM 1119 C C . ALA A 1 147 ? -11.941 2.040 15.310 1.00 71.12 147 ALA A C 1
ATOM 1121 O O . ALA A 1 147 ? -13.061 1.638 15.639 1.00 71.12 147 ALA A O 1
ATOM 1122 N N . ALA A 1 148 ? -11.241 2.863 16.098 1.00 72.00 148 ALA A N 1
ATOM 1123 C CA . ALA A 1 148 ? -11.751 3.409 17.354 1.00 72.00 148 ALA A CA 1
ATOM 1124 C C . ALA A 1 148 ? -12.935 4.359 17.131 1.00 72.00 148 ALA A C 1
ATOM 1126 O O . ALA A 1 148 ? -13.939 4.258 17.841 1.00 72.00 148 ALA A O 1
ATOM 1127 N N . ALA A 1 149 ? -12.857 5.232 16.126 1.00 63.97 149 ALA A N 1
ATOM 1128 C CA . ALA A 1 149 ? -13.956 6.098 15.713 1.00 63.97 149 ALA A CA 1
ATOM 1129 C C . ALA A 1 149 ? -15.172 5.278 15.259 1.00 63.97 149 ALA A C 1
ATOM 1131 O O . ALA A 1 149 ? -16.283 5.538 15.713 1.00 63.97 149 ALA A O 1
ATOM 1132 N N . GLY A 1 150 ? -14.964 4.217 14.474 1.00 65.44 150 GLY A N 1
ATOM 1133 C CA . GLY A 1 150 ? -16.019 3.293 14.056 1.00 65.44 150 GLY A CA 1
ATOM 1134 C C . GLY A 1 150 ? -16.699 2.580 15.231 1.00 65.44 150 GLY A C 1
ATOM 1135 O O . GLY A 1 150 ? -17.924 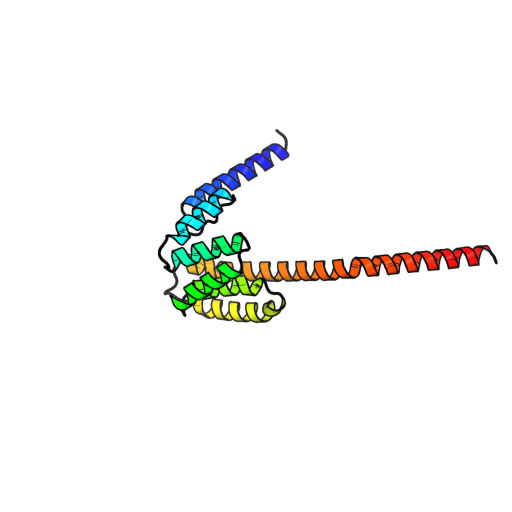2.462 15.256 1.00 65.44 150 GLY A O 1
ATOM 1136 N N . ARG A 1 151 ? -15.942 2.154 16.255 1.00 75.75 151 ARG A N 1
ATOM 1137 C CA . ARG A 1 151 ? -16.518 1.581 17.489 1.00 75.75 151 ARG A CA 1
ATOM 1138 C C . ARG A 1 151 ? -17.370 2.599 18.249 1.00 75.75 151 ARG A C 1
ATOM 1140 O O . ARG A 1 151 ? -18.477 2.266 18.666 1.00 75.75 151 ARG A O 1
ATOM 1147 N N . ARG A 1 152 ? -16.887 3.838 18.390 1.00 66.75 152 ARG A N 1
ATOM 1148 C CA . ARG A 1 152 ? -17.642 4.930 19.031 1.00 66.75 152 ARG A CA 1
ATOM 1149 C C . ARG A 1 152 ? -18.906 5.279 18.248 1.00 66.75 152 ARG A C 1
ATOM 1151 O O . ARG A 1 152 ? -19.960 5.416 18.853 1.00 66.75 152 ARG A O 1
ATOM 1158 N N . ALA A 1 153 ? -18.828 5.341 16.920 1.00 62.94 153 ALA A N 1
ATOM 1159 C CA . ALA A 1 153 ? -19.977 5.597 16.054 1.00 62.94 153 ALA A CA 1
ATOM 1160 C C . ALA A 1 153 ? -21.054 4.506 16.182 1.00 62.94 153 ALA A C 1
ATOM 1162 O O . ALA A 1 153 ? -22.238 4.819 16.244 1.00 62.94 153 ALA A O 1
ATOM 1163 N N . ARG A 1 154 ? -20.660 3.231 16.307 1.00 68.75 154 ARG A N 1
ATOM 1164 C CA . ARG A 1 154 ? -21.599 2.123 16.569 1.00 68.75 154 ARG A CA 1
ATOM 1165 C C . ARG A 1 154 ? -22.232 2.185 17.962 1.00 68.75 154 ARG A C 1
ATOM 1167 O O . ARG A 1 154 ? -23.367 1.753 18.122 1.00 68.75 154 ARG A O 1
ATOM 1174 N N . ALA A 1 155 ? -21.518 2.713 18.957 1.00 67.88 155 ALA A N 1
ATOM 1175 C CA . ALA A 1 155 ? -22.018 2.869 20.325 1.00 67.88 155 ALA A CA 1
ATOM 1176 C C . ALA A 1 155 ? -22.864 4.143 20.529 1.00 67.88 155 ALA A C 1
ATOM 1178 O O . ALA A 1 155 ? -23.694 4.181 21.434 1.00 67.88 155 ALA A O 1
ATOM 1179 N N . ALA A 1 156 ? -22.688 5.164 19.684 1.00 65.31 156 ALA A N 1
ATOM 1180 C CA . ALA A 1 156 ? -23.414 6.433 19.738 1.00 65.31 156 ALA A CA 1
ATOM 1181 C C . ALA A 1 156 ? -24.951 6.295 19.813 1.00 65.31 156 ALA A C 1
ATOM 1183 O O . ALA A 1 156 ? -25.538 6.942 20.682 1.00 65.31 156 ALA A O 1
ATOM 1184 N N . PRO A 1 157 ? -25.627 5.448 19.004 1.00 67.19 157 PRO A N 1
ATOM 1185 C CA . PRO A 1 157 ? -27.077 5.280 19.118 1.00 67.19 157 PRO A CA 1
ATOM 1186 C C . PRO A 1 157 ? -27.507 4.683 20.467 1.00 67.19 157 PRO A C 1
ATOM 1188 O O . PRO A 1 157 ? -28.512 5.109 21.030 1.00 67.19 157 PRO A O 1
ATOM 1191 N N . PHE A 1 158 ? -26.732 3.756 21.037 1.00 74.50 158 PHE A N 1
ATOM 1192 C CA . PHE A 1 158 ? -27.036 3.164 22.346 1.00 74.50 158 PHE A CA 1
ATOM 1193 C C . PHE A 1 158 ? -26.785 4.142 23.497 1.00 74.50 158 PHE A C 1
ATOM 1195 O O . PHE A 1 158 ? -27.571 4.196 24.440 1.00 74.50 158 PHE A O 1
ATOM 1202 N N . ALA A 1 159 ? -25.727 4.950 23.408 1.00 67.00 159 ALA A N 1
ATOM 1203 C CA . ALA A 1 159 ? -25.456 6.011 24.373 1.00 67.00 159 ALA A CA 1
ATOM 1204 C C . ALA A 1 159 ? -26.559 7.084 24.357 1.00 67.00 159 ALA A C 1
ATOM 1206 O O . ALA A 1 159 ? -27.023 7.502 25.416 1.00 67.00 159 ALA A O 1
ATOM 1207 N N . ALA A 1 160 ? -27.031 7.480 23.170 1.00 68.81 160 ALA A N 1
ATOM 1208 C CA . ALA A 1 160 ? -28.163 8.394 23.026 1.00 68.81 160 ALA A CA 1
ATOM 1209 C C . ALA A 1 160 ? -29.452 7.806 23.626 1.00 68.81 160 ALA A C 1
ATOM 1211 O O . ALA A 1 160 ? -30.163 8.495 24.355 1.00 68.81 160 ALA A O 1
ATOM 1212 N N . LEU A 1 161 ? -29.719 6.517 23.386 1.00 78.12 161 LEU A N 1
ATOM 1213 C CA . LEU A 1 161 ? -30.865 5.818 23.968 1.00 78.12 161 LEU A CA 1
ATOM 1214 C C . LEU A 1 161 ? -30.794 5.776 25.504 1.00 78.12 161 LEU A C 1
ATOM 1216 O O . LEU A 1 161 ? -31.788 6.049 26.171 1.00 78.12 161 LEU A O 1
ATOM 1220 N N . ALA A 1 162 ? -29.622 5.479 26.071 1.00 77.69 162 ALA A N 1
ATOM 1221 C CA . ALA A 1 162 ? -29.414 5.441 27.518 1.00 77.69 162 ALA A CA 1
ATOM 1222 C C . ALA A 1 162 ? -29.593 6.823 28.170 1.00 77.69 162 ALA A C 1
ATOM 1224 O O . ALA A 1 162 ? -30.203 6.922 29.233 1.00 77.69 162 ALA A O 1
ATOM 1225 N N . LEU A 1 163 ? -29.116 7.892 27.522 1.00 80.81 163 LEU A N 1
ATOM 1226 C CA . LEU A 1 163 ? -29.322 9.268 27.984 1.00 80.81 163 LEU A CA 1
ATOM 1227 C C . LEU A 1 163 ? -30.800 9.671 27.945 1.00 80.81 163 LEU A C 1
ATOM 1229 O O . LEU A 1 163 ? -31.286 10.270 28.902 1.00 80.81 163 LEU A O 1
ATOM 1233 N N . LEU A 1 164 ? -31.529 9.305 26.885 1.00 80.75 164 LEU A N 1
ATOM 1234 C CA . LEU A 1 164 ? -32.973 9.540 26.791 1.00 80.75 164 LEU A CA 1
ATOM 1235 C C . LEU A 1 164 ? -33.740 8.785 27.884 1.00 80.75 164 LEU A C 1
ATOM 1237 O O . LEU A 1 164 ? -34.588 9.373 28.548 1.00 80.75 164 LEU A O 1
ATOM 1241 N N . LEU A 1 165 ? -33.407 7.515 28.123 1.00 86.38 165 LEU A N 1
ATOM 1242 C CA . LEU A 1 165 ? -33.982 6.722 29.215 1.00 86.38 165 LEU A CA 1
ATOM 1243 C C . LEU A 1 165 ? -33.686 7.337 30.587 1.00 86.38 165 LEU A C 1
ATOM 1245 O O . LEU A 1 165 ? -34.595 7.472 31.404 1.00 86.38 165 LEU A O 1
ATOM 1249 N N . GLY A 1 166 ? -32.442 7.754 30.828 1.00 83.50 166 GLY A N 1
ATOM 1250 C CA . GLY A 1 166 ? -32.052 8.443 32.057 1.00 83.50 166 GLY A CA 1
ATOM 1251 C C . GLY A 1 166 ? -32.832 9.740 32.271 1.00 83.50 166 GLY A C 1
ATOM 1252 O O . GLY A 1 166 ? -33.321 9.980 33.372 1.00 83.50 166 GLY A O 1
ATOM 1253 N N . LEU A 1 167 ? -33.017 10.539 31.214 1.00 85.94 167 LEU A N 1
ATOM 1254 C CA . LEU A 1 167 ? -33.804 11.772 31.252 1.00 85.94 167 LEU A CA 1
ATOM 1255 C C . LEU A 1 167 ? -35.281 11.495 31.572 1.00 85.94 167 LEU A C 1
ATOM 1257 O O . LEU A 1 167 ? -35.856 12.165 32.425 1.00 85.94 167 LEU A O 1
ATOM 1261 N N . VAL A 1 168 ? -35.884 10.493 30.926 1.00 87.81 168 VAL A N 1
ATOM 1262 C CA . VAL A 1 168 ? -37.279 10.091 31.170 1.00 87.81 168 VAL A CA 1
ATOM 1263 C C . VAL A 1 168 ? -37.474 9.652 32.621 1.00 87.81 168 VAL A C 1
ATOM 1265 O O . VAL A 1 168 ? -38.424 10.086 33.269 1.00 87.81 168 VAL A O 1
ATOM 1268 N N . LEU A 1 169 ? -36.557 8.845 33.161 1.00 89.69 169 LEU A N 1
ATOM 1269 C CA . LEU A 1 169 ? -36.608 8.410 34.559 1.00 89.69 169 LEU A CA 1
ATOM 1270 C C . LEU A 1 169 ? -36.458 9.583 35.538 1.00 89.69 169 LEU A C 1
ATOM 1272 O O . LEU A 1 169 ? -37.172 9.634 36.537 1.00 89.69 169 LEU A O 1
ATOM 1276 N N . LEU A 1 170 ? -35.580 10.544 35.240 1.00 88.75 170 LEU A N 1
ATOM 1277 C CA . LEU A 1 170 ? -35.400 11.759 36.042 1.00 88.75 170 LEU A CA 1
ATOM 1278 C C . LEU A 1 170 ? -36.653 12.641 36.050 1.00 88.75 170 LEU A C 1
ATOM 1280 O O . LEU A 1 170 ? -37.040 13.150 37.100 1.00 88.75 170 LEU A O 1
ATOM 1284 N N . LEU A 1 171 ? -37.300 12.800 34.894 1.00 87.38 171 LEU A N 1
ATOM 1285 C CA . LEU A 1 171 ? -38.547 13.554 34.776 1.00 87.38 171 LEU A CA 1
ATOM 1286 C C . LEU A 1 171 ? -39.680 12.872 35.550 1.00 87.38 171 LEU A C 1
ATOM 1288 O O . LEU A 1 171 ? -40.364 13.541 36.317 1.00 87.38 171 LEU A O 1
ATOM 1292 N N . LEU A 1 172 ? -39.819 11.547 35.431 1.00 85.88 172 LEU A N 1
ATOM 1293 C CA . LEU A 1 172 ? -40.807 10.762 36.184 1.00 85.88 172 LEU A CA 1
ATOM 1294 C C . LEU A 1 172 ? -40.576 10.803 37.700 1.00 85.88 172 LEU A C 1
ATOM 1296 O O . LEU A 1 172 ? -41.528 10.823 38.480 1.00 85.88 172 LEU A O 1
ATOM 1300 N N . ALA A 1 173 ? -39.316 10.795 38.136 1.00 84.94 173 ALA A N 1
ATOM 1301 C CA . ALA A 1 173 ? -38.979 10.931 39.548 1.00 84.94 173 ALA A CA 1
ATOM 1302 C C . ALA A 1 173 ? -39.349 12.324 40.078 1.00 84.94 173 ALA A C 1
ATOM 1304 O O . ALA A 1 173 ? -39.882 12.437 41.179 1.00 84.94 173 ALA A O 1
ATOM 1305 N N . ARG A 1 174 ? -39.116 13.373 39.280 1.00 80.94 174 ARG A N 1
ATOM 1306 C CA . ARG A 1 174 ? -39.452 14.753 39.642 1.00 80.94 174 ARG A CA 1
ATOM 1307 C C . ARG A 1 174 ? -40.959 14.982 39.726 1.00 80.94 174 ARG A C 1
ATOM 1309 O O . ARG A 1 174 ? -41.410 15.550 40.709 1.00 80.94 174 ARG A O 1
ATOM 1316 N N . THR A 1 175 ? -41.738 14.478 38.768 1.00 79.88 175 THR A N 1
ATOM 1317 C CA . THR A 1 175 ? -43.206 14.602 38.816 1.00 79.88 175 THR A CA 1
ATOM 1318 C C . THR A 1 175 ? -43.800 13.920 40.045 1.00 79.88 175 THR A C 1
ATOM 1320 O O . THR A 1 175 ? -44.717 14.455 40.646 1.00 79.88 175 THR A O 1
ATOM 1323 N N . ARG A 1 176 ? -43.248 12.774 40.470 1.00 75.69 176 ARG A N 1
ATOM 1324 C CA . ARG A 1 176 ? -43.694 12.097 41.700 1.00 75.69 176 ARG A CA 1
ATOM 1325 C C . ARG A 1 176 ? -43.292 12.820 42.985 1.00 75.69 176 ARG A C 1
ATOM 1327 O O . ARG A 1 176 ? -43.954 12.637 43.996 1.00 75.69 176 ARG A O 1
ATOM 1334 N N . ALA A 1 177 ? -42.200 13.581 42.964 1.00 74.19 177 ALA A N 1
ATOM 1335 C CA . ALA A 1 177 ? -41.759 14.369 44.111 1.00 74.19 177 ALA A CA 1
ATOM 1336 C C . ALA A 1 177 ? -42.600 15.641 44.308 1.00 74.19 177 ALA A C 1
ATOM 1338 O O . ALA A 1 177 ? -42.708 16.107 45.434 1.00 74.19 177 ALA A O 1
ATOM 1339 N N . ASP A 1 178 ? -43.202 16.176 43.242 1.00 72.44 178 ASP A N 1
ATOM 1340 C CA . ASP A 1 178 ? -44.081 17.353 43.308 1.00 72.44 178 ASP A CA 1
ATOM 1341 C C . ASP A 1 178 ? -45.533 16.997 43.722 1.00 72.44 178 ASP A C 1
ATOM 1343 O O . ASP A 1 178 ? -46.322 17.888 44.031 1.00 72.44 17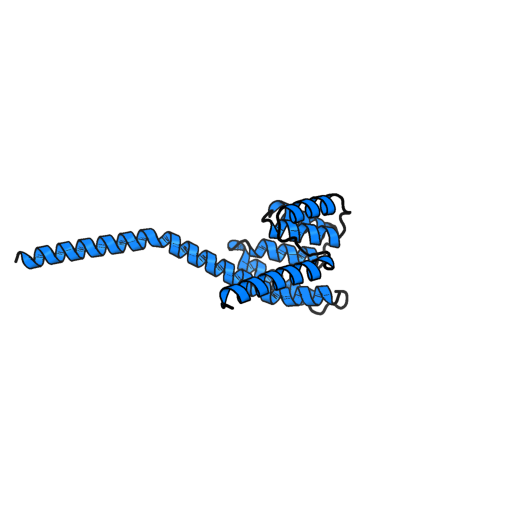8 ASP A O 1
ATOM 1347 N N . GLU A 1 179 ? -45.900 15.708 43.734 1.00 71.94 179 GLU A N 1
ATOM 1348 C CA . GLU A 1 179 ? -47.240 15.204 44.094 1.00 71.94 179 GLU A CA 1
ATOM 1349 C C . GLU A 1 179 ? -47.391 14.780 45.574 1.00 71.94 179 GLU A C 1
ATOM 1351 O O . GLU A 1 179 ? -48.499 14.425 45.983 1.00 71.94 179 GLU A O 1
ATOM 1356 N N . GLY A 1 180 ? -46.314 14.790 46.372 1.00 56.88 180 GLY A N 1
ATOM 1357 C CA . GLY A 1 180 ? -46.301 14.363 47.784 1.00 56.88 180 GLY A CA 1
ATOM 1358 C C . GLY A 1 180 ? -45.925 15.477 48.748 1.00 56.88 180 GLY A C 1
ATOM 1359 O O . GLY A 1 180 ? -46.527 15.512 49.844 1.00 56.88 180 GLY A O 1
#

Sequence (180 aa):
MSAAVRAVAVASLLMFAADRLGAQDPWAVPVDAAGCLARHAELRAAPEDENNLAARFLLHFACGALAEARSDVAALRRLAPEGPLGWRFGLRLDALDPSRHRRTRAEAERFLRRFADDPTVSPAERQAVAGLRDWLAAELEHAEAVAAAGRRARAAPFAALALLLGLVLLLLARTRADEG

Radius of gyration: 24.76 Å; chains: 1; bounding box: 72×54×71 Å

Secondary structure (DSSP, 8-state):
--HHHHHHHHHHHHHHHHHHHHTT-TTPPPSSHHHHHHHHHHHHHS---HHHHHHHHHHHHHTT-HHHHHHHHHHHHHH-TT-HHHHHHHHHHHHT-TTTHHHHHHHHHHHHHHHSS-TTS-HHHHHHHHHHHHHHHHHHHHHHHHHHHHHHHHHHHHHHHHHHHHHHHHHHHHHHHS--

Foldseek 3Di:
DDPVVVVVVVVVVVVVVLVVVLVPPLQRADPDPVSLVVLLVVLVPDDLDLSSLLSQLSSCVVVVVLVSNLVSLVSNCVRPVPDLSSQLSVLVSQLLDLVCLVVSVVSLVVSCVVPCPDPPDDPVVNVVNVVSVVVSVVSNVVNVVVVVVVVVVVCVVVVVVVVVVVVVVVVVVVVVVVVD

pLDDT: mean 77.83, std 13.36, range [40.75, 97.0]